Protein AF-A0A8T5KDS1-F1 (afdb_monomer_lite)

Secondary structure (DSSP, 8-state):
-EEEEEE--S-HHHHHHHHHHHHHHS-EEEEEEEEE-PPTTPPPPHHHHHHHHHHHHHHHHTGGG--EEEEE-TT-HHHHHHHHHHHHHHHHHTT-EEEEE-SS---

Structure (mmCIF, N/CA/C/O backbone):
data_AF-A0A8T5KDS1-F1
#
_entry.id   AF-A0A8T5KDS1-F1
#
loop_
_atom_site.group_PDB
_atom_site.id
_atom_site.type_symbol
_atom_site.label_atom_id
_atom_site.label_alt_id
_atom_site.label_comp_id
_atom_site.label_asym_id
_atom_site.label_entity_id
_atom_site.label_seq_id
_atom_site.pdbx_PDB_ins_code
_atom_site.Cartn_x
_atom_site.Cartn_y
_atom_site.Cartn_z
_atom_site.occupancy
_atom_site.B_iso_or_equiv
_atom_site.auth_seq_id
_atom_site.auth_comp_id
_atom_site.auth_asym_id
_atom_site.auth_atom_id
_atom_site.pdbx_PDB_model_num
ATOM 1 N N . MET A 1 1 ? -12.964 -3.439 12.650 1.00 88.00 1 MET A N 1
ATOM 2 C CA . MET A 1 1 ? -11.610 -2.845 12.553 1.00 88.00 1 MET A CA 1
ATOM 3 C C . MET A 1 1 ? -11.180 -3.016 11.118 1.00 88.00 1 MET A C 1
ATOM 5 O O . MET A 1 1 ? -11.484 -4.063 10.562 1.00 88.00 1 MET A O 1
ATOM 9 N N . THR A 1 2 ? -10.593 -1.999 10.501 1.00 96.75 2 THR A N 1
ATOM 10 C CA . THR A 1 2 ? -10.440 -1.975 9.042 1.00 96.75 2 THR A CA 1
ATOM 11 C C . THR A 1 2 ? -8.975 -1.818 8.669 1.00 96.75 2 THR A C 1
ATOM 13 O O . THR A 1 2 ? -8.280 -0.986 9.244 1.00 96.75 2 THR A O 1
ATOM 16 N N . ILE A 1 3 ? -8.506 -2.583 7.690 1.00 98.06 3 ILE A N 1
ATOM 17 C CA . ILE A 1 3 ? -7.188 -2.391 7.086 1.00 98.06 3 ILE A CA 1
ATOM 18 C C . ILE A 1 3 ? -7.332 -1.771 5.698 1.00 98.06 3 ILE A C 1
ATOM 20 O O . ILE A 1 3 ? -8.344 -1.964 5.018 1.00 98.06 3 ILE A O 1
ATOM 24 N N . ILE A 1 4 ? -6.301 -1.057 5.261 1.00 98.25 4 ILE A N 1
ATOM 25 C CA . ILE A 1 4 ? -6.185 -0.570 3.886 1.00 98.25 4 ILE A CA 1
ATOM 26 C C . ILE A 1 4 ? -5.021 -1.290 3.213 1.00 98.25 4 ILE A C 1
ATOM 28 O O . ILE A 1 4 ? -3.914 -1.321 3.746 1.00 98.25 4 ILE A O 1
ATOM 32 N N . ILE A 1 5 ? -5.265 -1.834 2.025 1.00 98.25 5 ILE A N 1
ATOM 33 C CA . ILE A 1 5 ? -4.235 -2.298 1.097 1.00 98.25 5 ILE A CA 1
ATOM 34 C C . ILE A 1 5 ? -4.193 -1.297 -0.053 1.00 98.25 5 ILE A C 1
ATOM 36 O O . ILE A 1 5 ? -5.126 -1.237 -0.850 1.00 98.25 5 ILE A O 1
ATOM 40 N N . CYS A 1 6 ? -3.133 -0.500 -0.141 1.00 97.50 6 CYS A N 1
ATOM 41 C CA . CYS A 1 6 ? -2.951 0.476 -1.207 1.00 97.50 6 CYS A CA 1
ATOM 42 C C . CYS A 1 6 ? -1.932 -0.042 -2.220 1.00 97.50 6 CYS A C 1
ATOM 44 O O . CYS A 1 6 ? -0.769 -0.260 -1.877 1.00 97.50 6 CYS A O 1
ATOM 46 N N . LEU A 1 7 ? -2.370 -0.244 -3.464 1.00 96.06 7 LEU A N 1
ATOM 47 C CA . LEU A 1 7 ? -1.474 -0.529 -4.578 1.00 96.06 7 LEU A CA 1
ATOM 48 C C . LEU A 1 7 ? -0.879 0.808 -5.029 1.00 96.06 7 LEU A C 1
ATOM 50 O O . LEU A 1 7 ? -1.576 1.642 -5.606 1.00 96.06 7 LEU A O 1
ATOM 54 N N . VAL A 1 8 ? 0.398 1.027 -4.727 1.00 95.94 8 VAL A N 1
ATOM 55 C CA . VAL A 1 8 ? 1.079 2.290 -5.007 1.00 95.94 8 VAL A CA 1
ATOM 56 C C . VAL A 1 8 ? 1.665 2.256 -6.415 1.00 95.94 8 VAL A C 1
ATOM 58 O O . VAL A 1 8 ? 2.574 1.486 -6.711 1.00 95.94 8 VAL A O 1
ATOM 61 N N . GLY A 1 9 ? 1.154 3.108 -7.294 1.00 92.88 9 GLY A N 1
ATOM 62 C CA . GLY A 1 9 ? 1.647 3.304 -8.657 1.00 92.88 9 GLY A CA 1
ATOM 63 C C . GLY A 1 9 ? 2.147 4.726 -8.874 1.00 92.88 9 GLY A C 1
ATOM 64 O O . GLY A 1 9 ? 2.716 5.342 -7.978 1.00 92.88 9 GLY A O 1
ATOM 65 N N . SER A 1 10 ? 1.933 5.270 -10.071 1.00 90.75 10 SER A N 1
ATOM 66 C CA . SER A 1 10 ? 2.477 6.568 -10.499 1.00 90.75 10 SER A CA 1
ATOM 67 C C . SER A 1 10 ? 1.737 7.792 -9.935 1.00 90.75 10 SER A C 1
ATOM 69 O O . SER A 1 10 ? 2.263 8.905 -9.976 1.00 90.75 10 SER A O 1
ATOM 71 N N . HIS A 1 11 ? 0.523 7.622 -9.403 1.00 89.75 11 HIS A N 1
ATOM 72 C CA . HIS A 1 11 ? -0.364 8.716 -9.002 1.00 89.75 11 HIS A CA 1
ATOM 73 C C . HIS A 1 11 ? -0.486 8.863 -7.479 1.00 89.75 11 HIS A C 1
ATOM 75 O O . HIS A 1 11 ? -1.500 8.498 -6.882 1.00 89.75 11 HIS A O 1
ATOM 81 N N . TYR A 1 12 ? 0.512 9.499 -6.864 1.00 92.00 12 TYR A N 1
ATOM 82 C CA . TYR A 1 12 ? 0.576 9.789 -5.425 1.00 92.00 12 TYR A CA 1
ATOM 83 C C . TYR A 1 12 ? -0.720 10.367 -4.819 1.00 92.00 12 TYR A C 1
ATOM 85 O O . TYR A 1 12 ? -1.234 9.861 -3.822 1.00 92.00 12 TYR A O 1
ATOM 93 N N . ARG A 1 13 ? -1.272 11.434 -5.422 1.00 93.31 13 ARG A N 1
ATOM 94 C CA . ARG A 1 13 ? -2.394 12.187 -4.822 1.00 93.31 13 ARG A CA 1
ATOM 95 C C . ARG A 1 13 ? -3.656 11.346 -4.646 1.00 93.31 13 ARG A C 1
ATOM 97 O O . ARG A 1 13 ? -4.343 11.516 -3.649 1.00 93.31 13 ARG A O 1
ATOM 104 N N . ARG A 1 14 ? -3.938 10.428 -5.578 1.00 93.88 14 ARG A N 1
ATOM 105 C CA . ARG A 1 14 ? -5.135 9.574 -5.512 1.00 93.88 14 ARG A CA 1
ATOM 106 C C . ARG A 1 14 ? -5.100 8.677 -4.276 1.00 93.88 14 ARG A C 1
ATOM 108 O O . ARG A 1 14 ? -6.055 8.678 -3.507 1.00 93.88 14 ARG A O 1
ATOM 115 N N . ALA A 1 15 ? -3.963 8.014 -4.060 1.00 94.81 15 ALA A N 1
ATOM 116 C CA . ALA A 1 15 ? -3.729 7.184 -2.885 1.00 94.81 15 ALA A CA 1
ATOM 117 C C . ALA A 1 15 ? -3.790 8.010 -1.592 1.00 94.81 15 ALA A C 1
ATOM 119 O O . ALA A 1 15 ? -4.494 7.651 -0.651 1.00 94.81 15 ALA A O 1
ATOM 120 N N . PHE A 1 16 ? -3.104 9.158 -1.554 1.00 96.50 16 PHE A N 1
ATOM 121 C CA . PHE A 1 16 ? -3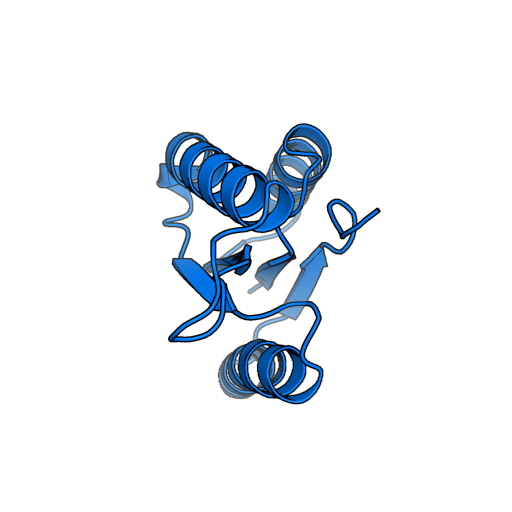.084 10.017 -0.369 1.00 96.50 16 PHE A CA 1
ATOM 122 C C . PHE A 1 16 ? -4.484 10.504 0.030 1.00 96.50 16 PHE A C 1
ATOM 124 O O . PHE A 1 16 ? -4.875 10.380 1.193 1.00 96.50 16 PHE A O 1
ATOM 131 N N . ASP A 1 17 ? -5.254 11.026 -0.926 1.00 95.44 17 ASP A N 1
ATOM 132 C CA . ASP A 1 17 ? -6.599 11.543 -0.673 1.00 95.44 17 ASP A CA 1
ATOM 133 C C . ASP A 1 17 ? -7.563 10.415 -0.275 1.00 95.44 17 ASP A C 1
ATOM 135 O O . ASP A 1 17 ? -8.335 10.574 0.675 1.00 95.44 17 ASP A O 1
ATOM 139 N N . GLY A 1 18 ? -7.474 9.259 -0.943 1.00 95.00 18 GLY A N 1
ATOM 140 C CA . GLY A 1 18 ? -8.265 8.067 -0.635 1.00 95.00 18 GLY A CA 1
ATOM 141 C C . GLY A 1 18 ? -8.016 7.557 0.783 1.00 95.00 18 GLY A C 1
ATOM 142 O O . GLY A 1 18 ? -8.962 7.424 1.564 1.00 95.00 18 GLY A O 1
ATOM 143 N N . ILE A 1 19 ? -6.750 7.352 1.156 1.00 96.00 19 ILE A N 1
ATOM 144 C CA . ILE A 1 19 ? -6.371 6.912 2.505 1.00 96.00 19 ILE A CA 1
ATOM 145 C C . ILE A 1 19 ? -6.855 7.924 3.546 1.00 96.00 19 ILE A C 1
ATOM 147 O O . ILE A 1 19 ? -7.518 7.548 4.510 1.00 96.00 19 ILE A O 1
ATOM 151 N N . ARG A 1 20 ? -6.606 9.225 3.346 1.00 95.44 20 ARG A N 1
ATOM 152 C CA . ARG A 1 20 ? -7.038 10.256 4.305 1.00 95.44 20 ARG A CA 1
ATOM 153 C C . ARG A 1 20 ? -8.547 10.339 4.467 1.00 95.44 20 ARG A C 1
ATOM 155 O O . ARG A 1 20 ? -9.007 10.672 5.560 1.00 95.44 20 ARG A O 1
ATOM 162 N N . TYR A 1 21 ? -9.305 10.121 3.399 1.00 95.81 21 TYR A N 1
ATOM 163 C CA . TYR A 1 21 ? -10.758 10.085 3.469 1.00 95.81 21 TYR A CA 1
ATOM 164 C C . TYR A 1 21 ? -11.218 8.885 4.300 1.00 95.81 21 TYR A C 1
ATOM 166 O O . TYR A 1 21 ? -11.902 9.066 5.308 1.00 95.81 21 TYR A O 1
ATOM 174 N N . TRP A 1 22 ? -10.778 7.677 3.944 1.00 95.56 22 TRP A N 1
ATOM 175 C CA . TRP A 1 22 ? -11.226 6.453 4.606 1.00 95.56 22 TRP A CA 1
ATOM 176 C C . TRP A 1 22 ? -10.740 6.333 6.053 1.00 95.56 22 TRP A C 1
ATOM 178 O O . TRP A 1 22 ? -11.498 5.845 6.888 1.00 95.56 22 TRP A O 1
ATOM 188 N N . SER A 1 23 ? -9.570 6.883 6.396 1.00 93.00 23 SER A N 1
ATOM 189 C CA . SER A 1 23 ? -9.096 6.965 7.787 1.00 93.00 23 SER A CA 1
ATOM 190 C C . SER A 1 23 ? -9.948 7.851 8.698 1.00 93.00 23 SER A C 1
ATOM 192 O O . SER A 1 23 ? -9.855 7.734 9.915 1.00 93.00 23 SER A O 1
ATOM 194 N N . LYS A 1 24 ? -10.779 8.742 8.143 1.00 92.44 24 LYS A N 1
ATOM 195 C CA . LYS A 1 24 ? -11.759 9.519 8.926 1.00 92.44 24 LYS A CA 1
ATOM 196 C C . LYS A 1 24 ? -13.086 8.784 9.097 1.00 92.44 24 LYS A C 1
ATOM 198 O O . LYS A 1 24 ? -13.812 9.062 10.044 1.00 92.44 24 LYS A O 1
ATOM 203 N N . VAL A 1 25 ? -13.421 7.913 8.147 1.00 94.00 25 VAL A N 1
ATOM 204 C CA . VAL A 1 25 ? -14.697 7.184 8.102 1.00 94.00 25 VAL A CA 1
ATOM 205 C C . VAL A 1 25 ? -14.614 5.887 8.909 1.00 94.00 25 VAL A C 1
ATOM 207 O O . VAL A 1 25 ? -15.585 5.504 9.558 1.00 94.00 25 VAL A O 1
ATOM 210 N N . HIS A 1 26 ? -13.455 5.230 8.901 1.00 91.44 26 HIS A N 1
ATOM 211 C CA . HIS A 1 26 ? -13.227 3.946 9.555 1.00 91.44 26 HIS A CA 1
ATOM 212 C C . HIS A 1 26 ? -12.123 4.032 10.610 1.00 91.44 26 HIS A C 1
ATOM 214 O O 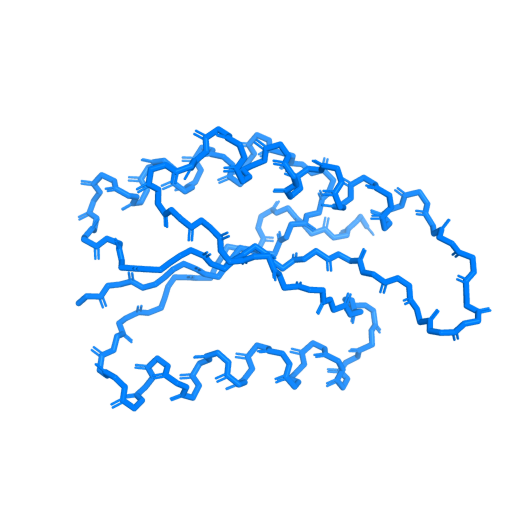. HIS A 1 26 ? -11.173 4.801 10.483 1.00 91.44 26 HIS A O 1
ATOM 220 N N . GLY A 1 27 ? -12.208 3.169 11.625 1.00 90.56 27 GLY A N 1
ATOM 221 C CA . GLY A 1 27 ? -11.086 2.895 12.524 1.00 90.56 27 GLY A CA 1
ATOM 222 C C . GLY A 1 27 ? -10.040 2.037 11.815 1.00 90.56 27 GLY A C 1
ATOM 223 O O . GLY A 1 27 ? -10.134 0.805 11.857 1.00 90.56 27 GLY A O 1
ATOM 224 N N . ILE A 1 28 ? -9.092 2.694 11.138 1.00 95.12 28 ILE A N 1
ATOM 225 C CA . ILE A 1 28 ? -8.014 2.028 10.399 1.00 95.12 28 ILE A CA 1
ATOM 226 C C . ILE A 1 28 ? -6.966 1.503 11.375 1.00 95.12 28 ILE A C 1
ATOM 228 O O . ILE A 1 28 ? -6.382 2.275 12.130 1.00 95.12 28 ILE A O 1
ATOM 232 N N . THR A 1 29 ? -6.739 0.191 11.358 1.00 93.31 29 THR A N 1
ATOM 233 C CA . THR A 1 29 ? -5.775 -0.487 12.237 1.00 93.31 29 THR A CA 1
ATOM 234 C C . THR A 1 29 ? -4.443 -0.758 11.561 1.00 93.31 29 THR A C 1
ATOM 236 O O . THR A 1 29 ? -3.434 -0.855 12.252 1.00 93.31 29 THR A O 1
ATOM 239 N N . LYS A 1 30 ? -4.430 -0.909 10.230 1.00 97.06 30 LYS A N 1
ATOM 240 C CA . LYS A 1 30 ? -3.215 -1.148 9.439 1.00 97.06 30 LYS A CA 1
ATOM 241 C C . LYS A 1 30 ? -3.336 -0.514 8.060 1.00 97.06 30 LYS A C 1
ATOM 243 O O . LYS A 1 30 ? -4.394 -0.584 7.429 1.00 97.06 30 LYS A O 1
ATOM 248 N N . LEU A 1 31 ? -2.231 0.034 7.572 1.00 98.25 31 LEU A N 1
ATOM 249 C CA . LEU A 1 31 ? -2.084 0.525 6.207 1.00 98.25 31 LEU A CA 1
ATOM 250 C C . LEU A 1 31 ? -0.928 -0.214 5.532 1.00 98.25 31 LEU A C 1
ATOM 252 O O . LEU A 1 31 ? 0.219 -0.044 5.922 1.00 98.25 31 LEU A O 1
ATOM 256 N N . TYR A 1 32 ? -1.226 -1.015 4.513 1.00 98.62 32 TYR A N 1
ATOM 257 C CA . TYR A 1 32 ? -0.228 -1.673 3.674 1.00 98.62 32 TYR A CA 1
ATOM 258 C C . TYR A 1 32 ? 0.002 -0.850 2.407 1.00 98.62 32 TYR A C 1
ATOM 260 O O . TYR A 1 32 ? -0.933 -0.627 1.637 1.00 98.62 32 TYR A O 1
ATOM 268 N N . LEU A 1 33 ? 1.244 -0.431 2.177 1.00 98.19 33 LEU A N 1
ATOM 269 C CA . LEU A 1 33 ? 1.681 0.260 0.966 1.00 98.19 33 LEU A CA 1
ATOM 270 C C . LEU A 1 33 ? 2.428 -0.739 0.080 1.00 98.19 33 LEU A C 1
ATOM 272 O O . LEU A 1 33 ? 3.590 -1.062 0.333 1.00 98.19 33 LEU A O 1
ATOM 276 N N . LEU A 1 34 ? 1.742 -1.270 -0.932 1.00 97.75 34 LEU A N 1
ATOM 277 C CA . LEU A 1 34 ? 2.311 -2.231 -1.874 1.00 97.75 34 LEU A CA 1
ATOM 278 C C . LEU A 1 34 ? 2.993 -1.475 -3.011 1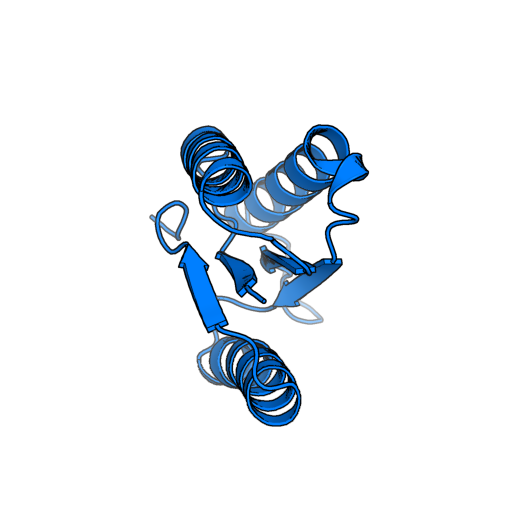.00 97.75 34 LEU A C 1
ATOM 280 O O . LEU A 1 34 ? 2.308 -0.866 -3.833 1.00 97.75 34 LEU A O 1
ATOM 284 N N . TYR A 1 35 ? 4.320 -1.546 -3.081 1.00 96.00 35 TYR A N 1
ATOM 285 C CA . TYR A 1 35 ? 5.120 -0.852 -4.092 1.00 96.00 35 TYR A CA 1
ATOM 286 C C . TYR A 1 35 ? 5.877 -1.832 -4.988 1.00 96.00 35 TYR A C 1
ATOM 288 O O . TYR A 1 35 ? 6.209 -2.951 -4.594 1.00 96.00 35 TYR A O 1
ATOM 296 N N . SER A 1 36 ? 6.119 -1.407 -6.222 1.00 94.56 36 SER A N 1
ATOM 297 C CA . SER A 1 36 ? 6.772 -2.215 -7.239 1.00 94.56 36 SER A CA 1
ATOM 298 C C . SER A 1 36 ? 8.267 -2.309 -6.974 1.00 94.56 36 SER A C 1
ATOM 300 O O . SER A 1 36 ? 8.981 -1.312 -7.065 1.00 94.56 36 SER A O 1
ATOM 302 N N . GLU A 1 37 ? 8.742 -3.525 -6.755 1.00 90.19 37 GLU A N 1
ATOM 303 C CA . GLU A 1 37 ? 10.160 -3.860 -6.699 1.00 90.19 37 GLU A CA 1
ATOM 304 C C . GLU A 1 37 ? 10.490 -4.785 -7.885 1.00 90.19 37 GLU A C 1
ATOM 306 O O . GLU A 1 37 ? 9.725 -5.724 -8.144 1.00 90.19 37 GLU A O 1
ATOM 311 N N . PRO A 1 38 ? 11.545 -4.492 -8.671 1.00 84.12 38 PRO A N 1
ATOM 312 C CA . PRO A 1 38 ? 11.968 -5.367 -9.763 1.00 84.12 38 PRO A CA 1
ATOM 313 C C . PRO A 1 38 ? 12.354 -6.756 -9.240 1.00 84.12 38 PRO A C 1
ATOM 315 O O . PRO A 1 38 ? 12.639 -6.935 -8.056 1.00 84.12 38 PRO A O 1
ATOM 318 N N . ALA A 1 39 ? 12.324 -7.761 -10.118 1.00 77.75 39 ALA A N 1
ATOM 319 C CA . ALA A 1 39 ? 12.865 -9.070 -9.774 1.00 77.75 39 ALA A CA 1
ATOM 320 C C . ALA A 1 39 ? 14.368 -9.003 -9.509 1.00 77.75 39 ALA A C 1
ATOM 322 O O . ALA A 1 39 ? 15.056 -8.120 -10.024 1.00 77.75 39 ALA A O 1
ATOM 323 N N . ASP A 1 40 ? 14.862 -9.982 -8.750 1.00 74.06 40 ASP A N 1
ATOM 324 C CA . ASP A 1 40 ? 16.292 -10.251 -8.690 1.00 74.06 40 ASP A CA 1
ATOM 325 C C . ASP A 1 40 ? 16.808 -10.374 -10.138 1.00 74.06 40 ASP A C 1
ATOM 327 O O . ASP A 1 40 ? 16.212 -11.082 -10.952 1.00 74.06 40 ASP A O 1
ATOM 331 N N . ASP A 1 41 ? 17.865 -9.624 -10.456 1.00 74.31 41 ASP A N 1
ATOM 332 C CA . ASP A 1 41 ? 18.509 -9.521 -11.776 1.00 74.31 41 ASP A CA 1
ATOM 333 C C . ASP A 1 41 ? 17.809 -8.651 -12.852 1.00 74.31 41 ASP A C 1
ATOM 335 O O . ASP A 1 41 ? 18.318 -8.552 -13.972 1.00 74.31 41 ASP A O 1
ATOM 339 N N . GLU A 1 42 ? 16.704 -7.956 -12.544 1.00 79.12 42 GLU A N 1
ATOM 340 C CA . GLU A 1 42 ? 16.077 -6.979 -13.457 1.00 79.12 42 GLU A CA 1
ATOM 341 C C . GLU A 1 42 ? 16.474 -5.527 -13.134 1.00 79.12 42 GLU A C 1
ATOM 343 O O . GLU A 1 42 ? 16.478 -5.097 -11.978 1.00 79.12 42 GLU A O 1
ATOM 348 N N . GLU A 1 43 ? 16.761 -4.723 -14.167 1.00 78.62 43 GLU A N 1
ATOM 349 C CA . GLU A 1 43 ? 16.974 -3.285 -13.973 1.00 78.62 43 GLU A CA 1
ATOM 350 C C . GLU A 1 43 ? 15.677 -2.591 -13.510 1.00 78.62 43 GLU A C 1
ATOM 352 O O . GLU A 1 43 ? 14.602 -2.842 -14.071 1.00 78.62 43 GLU A O 1
ATOM 357 N N . PRO A 1 44 ? 15.749 -1.669 -12.527 1.00 79.38 44 PRO A N 1
ATOM 358 C CA . PRO A 1 44 ? 14.592 -0.898 -12.101 1.00 79.38 44 PRO A CA 1
ATOM 359 C C . PRO A 1 44 ? 13.994 -0.108 -13.265 1.00 79.38 44 PRO A C 1
ATOM 361 O O . PRO A 1 44 ? 14.618 0.776 -13.851 1.00 79.38 44 PRO A O 1
ATOM 364 N N . THR A 1 45 ? 12.728 -0.378 -13.560 1.00 87.38 45 THR A N 1
ATOM 365 C CA . THR A 1 45 ? 11.942 0.441 -14.482 1.00 87.38 45 THR A CA 1
ATOM 366 C C . THR A 1 45 ? 11.624 1.809 -13.865 1.00 87.38 45 THR A C 1
ATOM 368 O O . THR A 1 45 ? 11.545 1.961 -12.640 1.00 87.38 45 THR A O 1
ATOM 371 N N . VAL A 1 46 ? 11.333 2.801 -14.717 1.00 89.25 46 VAL A N 1
ATOM 372 C CA . VAL A 1 46 ? 10.808 4.114 -14.287 1.00 89.25 46 VAL A CA 1
ATOM 373 C C . VAL A 1 46 ? 9.585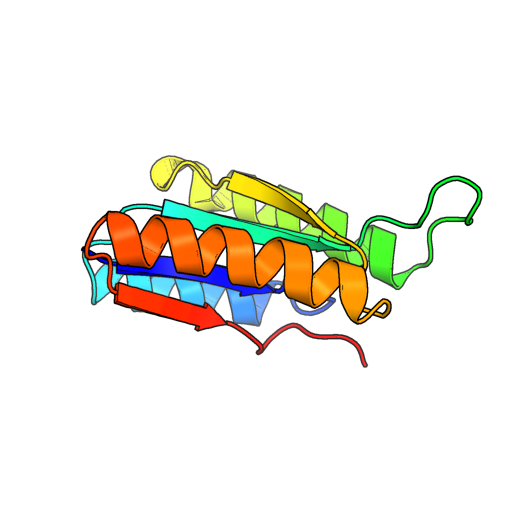 3.945 -13.384 1.00 89.25 46 VAL A C 1
ATOM 375 O O . VAL A 1 46 ? 9.451 4.635 -12.377 1.00 89.25 46 VAL A O 1
ATOM 378 N N . PHE A 1 47 ? 8.715 2.986 -13.707 1.00 89.62 47 PHE A N 1
ATOM 379 C CA . PHE A 1 47 ? 7.543 2.685 -12.897 1.00 89.62 47 PHE A CA 1
ATOM 380 C C . PHE A 1 47 ? 7.914 2.166 -11.500 1.00 89.62 47 PHE A C 1
ATOM 382 O O . PHE A 1 47 ? 7.361 2.663 -10.522 1.00 89.62 47 PHE A O 1
ATOM 389 N N . SER A 1 48 ? 8.855 1.219 -11.380 1.00 91.94 48 SER A N 1
ATOM 390 C CA . SER A 1 48 ? 9.289 0.717 -10.065 1.00 91.94 48 SER A CA 1
ATOM 391 C C . SER A 1 48 ? 9.923 1.802 -9.207 1.00 91.94 48 SER A C 1
ATOM 393 O O . SER A 1 48 ? 9.624 1.888 -8.019 1.00 91.94 48 SER A O 1
ATOM 395 N N . TYR A 1 49 ? 10.715 2.684 -9.820 1.00 91.94 49 TYR A N 1
ATOM 396 C CA . TYR A 1 49 ? 11.262 3.843 -9.126 1.00 91.94 49 TYR A CA 1
ATOM 397 C C . TYR A 1 49 ? 10.138 4.754 -8.611 1.00 91.94 49 TYR A C 1
ATOM 399 O O . TYR A 1 49 ? 10.025 4.964 -7.409 1.00 91.94 49 TYR A O 1
ATOM 407 N N . MET A 1 50 ? 9.231 5.205 -9.486 1.00 93.56 50 MET A N 1
ATOM 408 C CA . MET A 1 50 ? 8.119 6.084 -9.094 1.00 93.56 50 MET A CA 1
ATOM 409 C C . MET A 1 50 ? 7.199 5.465 -8.035 1.00 93.56 50 MET A C 1
ATOM 411 O O . MET A 1 50 ? 6.737 6.162 -7.138 1.00 93.56 50 MET A O 1
ATOM 415 N N . SER A 1 51 ? 6.903 4.171 -8.150 1.00 95.19 51 SER A N 1
ATOM 416 C CA . SER A 1 51 ? 6.067 3.444 -7.193 1.00 95.19 51 SER A CA 1
ATOM 417 C C . SER A 1 51 ? 6.709 3.409 -5.804 1.00 95.19 51 SER A C 1
ATOM 419 O O . SER A 1 51 ? 6.023 3.680 -4.817 1.00 95.19 51 SER A O 1
ATOM 421 N N . ARG A 1 52 ? 8.019 3.136 -5.723 1.00 95.75 52 ARG A N 1
ATOM 422 C CA . ARG A 1 52 ? 8.763 3.126 -4.459 1.00 95.75 52 ARG A CA 1
ATOM 423 C C . ARG A 1 52 ? 8.842 4.515 -3.830 1.00 95.75 52 ARG A C 1
ATOM 425 O O . ARG A 1 52 ? 8.460 4.653 -2.675 1.00 95.75 52 ARG A O 1
ATOM 432 N N . GLU A 1 53 ? 9.240 5.533 -4.592 1.00 96.31 53 GLU A N 1
ATOM 433 C CA . GLU A 1 53 ? 9.312 6.920 -4.099 1.00 96.31 53 GLU A CA 1
ATOM 434 C C . GLU A 1 53 ? 7.938 7.398 -3.603 1.00 96.31 53 GLU A C 1
ATOM 436 O O . GLU A 1 53 ? 7.812 7.935 -2.507 1.00 96.31 53 GLU A O 1
ATOM 441 N N . ASN A 1 54 ? 6.864 7.113 -4.352 1.00 96.56 54 ASN A N 1
ATOM 442 C CA . ASN A 1 54 ? 5.509 7.453 -3.916 1.00 96.56 54 ASN A CA 1
ATOM 443 C C . ASN A 1 54 ? 5.112 6.727 -2.622 1.00 96.56 54 ASN A C 1
ATOM 445 O O . ASN A 1 54 ? 4.368 7.287 -1.817 1.00 96.56 54 ASN A O 1
ATOM 449 N N . ALA A 1 55 ? 5.551 5.484 -2.424 1.00 97.62 55 ALA A N 1
ATOM 450 C CA . ALA A 1 55 ? 5.256 4.729 -1.213 1.00 97.62 55 ALA A CA 1
ATOM 451 C C . ALA A 1 55 ? 6.039 5.272 -0.009 1.00 97.62 55 ALA A C 1
ATOM 453 O O . ALA A 1 55 ? 5.474 5.373 1.079 1.00 97.62 55 ALA A O 1
ATOM 454 N N . GLU A 1 56 ? 7.289 5.690 -0.205 1.00 98.06 56 GLU A N 1
ATOM 455 C CA . GLU A 1 56 ? 8.096 6.366 0.816 1.00 98.06 56 GLU A CA 1
ATOM 456 C C . GLU A 1 56 ? 7.472 7.712 1.215 1.00 98.06 56 GLU A C 1
ATOM 458 O O . GLU A 1 56 ? 7.212 7.934 2.400 1.00 98.06 56 GLU A O 1
ATOM 463 N N . ASP A 1 57 ? 7.084 8.536 0.238 1.00 98.00 57 ASP A N 1
ATOM 464 C CA . ASP A 1 57 ? 6.369 9.799 0.466 1.00 98.00 57 ASP A CA 1
ATOM 465 C C . ASP A 1 57 ? 5.036 9.593 1.206 1.00 98.00 57 ASP A C 1
ATOM 467 O O . ASP A 1 57 ? 4.624 10.405 2.043 1.00 98.00 57 ASP A O 1
ATOM 471 N N . LEU A 1 58 ? 4.295 8.530 0.869 1.00 97.94 58 LEU A N 1
ATOM 472 C CA . LEU A 1 58 ? 3.054 8.176 1.562 1.00 97.94 58 LEU A CA 1
ATOM 473 C C . LEU A 1 58 ? 3.342 7.746 2.998 1.00 97.94 58 LEU A C 1
ATOM 475 O O . LEU A 1 58 ? 2.636 8.197 3.899 1.00 97.94 58 LEU A O 1
ATOM 479 N N . ARG A 1 59 ? 4.369 6.917 3.214 1.00 98.19 59 ARG A N 1
ATOM 480 C CA . ARG A 1 59 ? 4.781 6.454 4.542 1.00 98.19 59 ARG A CA 1
ATOM 481 C C . ARG A 1 59 ? 5.106 7.630 5.455 1.00 98.19 59 ARG A C 1
ATOM 483 O O . ARG A 1 59 ? 4.620 7.662 6.579 1.00 98.19 59 ARG A O 1
ATOM 490 N N . GLU A 1 60 ? 5.861 8.605 4.960 1.00 98.06 60 GLU A N 1
ATOM 491 C CA . GLU A 1 60 ? 6.221 9.802 5.725 1.00 98.06 60 GLU A CA 1
ATOM 492 C C . GLU A 1 60 ? 4.999 10.664 6.054 1.00 98.06 60 GLU A C 1
ATOM 494 O O . GLU A 1 60 ? 4.765 11.017 7.208 1.00 98.06 60 GLU A O 1
ATOM 499 N N . LYS A 1 61 ? 4.150 10.978 5.067 1.00 97.56 61 LYS A N 1
ATOM 500 C CA . LYS A 1 61 ? 2.986 11.849 5.327 1.00 97.56 61 LYS A CA 1
ATOM 501 C C . LYS A 1 61 ? 1.8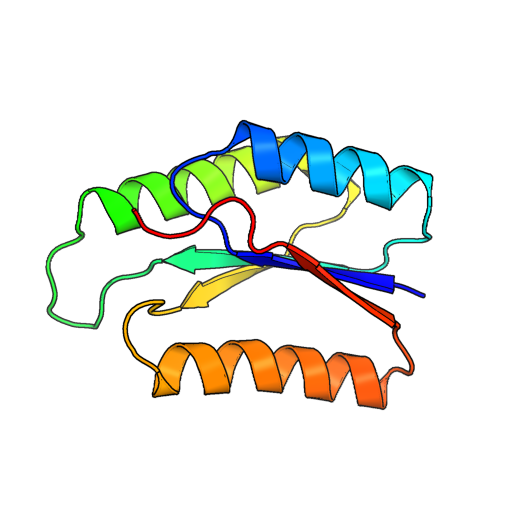69 11.179 6.122 1.00 97.56 61 LYS A C 1
ATOM 503 O O . LYS A 1 61 ? 0.977 11.874 6.613 1.00 97.56 61 LYS A O 1
ATOM 508 N N . LEU A 1 62 ? 1.880 9.853 6.206 1.00 96.25 62 LEU A N 1
ATOM 509 C CA . LEU A 1 62 ? 0.899 9.045 6.925 1.00 96.25 62 LEU A CA 1
ATOM 510 C C . LEU A 1 62 ? 1.534 8.306 8.111 1.00 96.25 62 LEU A C 1
ATOM 512 O O . LEU A 1 62 ? 0.965 7.319 8.565 1.00 96.25 62 LEU A O 1
ATOM 516 N N . GLU A 1 63 ? 2.660 8.801 8.638 1.00 95.88 63 GLU A N 1
ATOM 517 C CA . GLU A 1 63 ? 3.432 8.188 9.732 1.00 95.88 63 GLU A CA 1
ATOM 518 C C . GLU A 1 63 ? 2.567 7.808 10.943 1.00 95.88 63 GLU A C 1
ATOM 520 O O . GLU A 1 63 ? 2.757 6.756 11.541 1.00 95.88 63 GLU A O 1
ATOM 525 N N . ILE A 1 64 ? 1.546 8.612 11.263 1.00 92.56 64 ILE A N 1
ATOM 526 C CA . ILE A 1 64 ? 0.615 8.342 12.372 1.00 92.56 64 ILE A CA 1
ATOM 527 C C . ILE A 1 64 ? -0.156 7.016 12.233 1.00 92.56 64 ILE A C 1
ATOM 529 O O . ILE A 1 64 ? -0.668 6.500 13.223 1.00 92.56 64 ILE A O 1
ATOM 533 N N . LEU A 1 65 ? -0.272 6.483 11.014 1.00 94.56 65 LEU A N 1
ATOM 534 C CA . LEU A 1 65 ? -0.910 5.196 10.725 1.00 94.56 65 LEU A CA 1
ATOM 535 C C . LEU A 1 65 ? 0.081 4.022 10.745 1.00 94.56 65 LEU A C 1
ATOM 537 O O . LEU A 1 65 ? -0.344 2.901 10.475 1.00 94.56 65 LEU A O 1
ATOM 541 N N . ASP A 1 66 ? 1.364 4.284 11.011 1.00 96.19 66 ASP A N 1
ATOM 542 C CA . ASP A 1 66 ? 2.478 3.328 10.961 1.00 96.19 66 ASP A CA 1
ATOM 543 C C . ASP A 1 66 ? 2.458 2.439 9.695 1.00 96.19 66 ASP A C 1
ATOM 545 O O . ASP A 1 66 ? 2.197 1.233 9.763 1.00 96.19 66 ASP A O 1
ATOM 549 N N . PRO A 1 67 ? 2.633 3.027 8.490 1.00 98.00 67 PRO A N 1
ATOM 550 C CA . PRO A 1 67 ? 2.386 2.307 7.245 1.00 98.00 67 PRO A CA 1
ATOM 551 C C . PRO A 1 67 ? 3.404 1.186 7.000 1.00 98.00 67 PRO A C 1
ATOM 553 O O . PRO A 1 67 ? 4.619 1.388 7.033 1.00 98.00 67 PRO A O 1
ATOM 556 N N . ILE A 1 68 ? 2.899 0.003 6.658 1.00 98.50 68 ILE A N 1
ATOM 557 C CA . ILE A 1 68 ? 3.688 -1.192 6.367 1.00 98.50 68 ILE A CA 1
ATOM 558 C C . ILE A 1 68 ? 4.044 -1.192 4.880 1.00 98.50 68 ILE A C 1
ATOM 560 O O . ILE A 1 68 ? 3.194 -1.425 4.017 1.00 98.50 68 ILE A O 1
ATOM 564 N N . MET A 1 69 ? 5.319 -0.959 4.586 1.00 98.12 69 MET A N 1
ATOM 565 C CA . MET A 1 69 ? 5.881 -1.031 3.236 1.00 98.12 69 MET A CA 1
ATOM 566 C C . MET A 1 69 ? 6.005 -2.493 2.798 1.00 98.12 69 MET A C 1
ATOM 568 O O . MET A 1 69 ? 6.636 -3.297 3.487 1.00 98.12 69 MET A O 1
ATOM 572 N N . VAL A 1 70 ? 5.408 -2.853 1.660 1.00 98.12 70 VAL A N 1
ATOM 573 C CA . VAL A 1 70 ? 5.424 -4.227 1.142 1.00 98.12 70 VAL A CA 1
ATOM 574 C C . VAL A 1 70 ? 5.894 -4.238 -0.315 1.00 98.12 70 VAL A C 1
ATOM 576 O O . VAL A 1 70 ? 5.121 -3.857 -1.198 1.00 98.12 70 VAL A O 1
ATOM 579 N N . PRO A 1 71 ? 7.117 -4.711 -0.603 1.00 96.06 71 PRO A N 1
ATOM 580 C CA . PRO A 1 71 ? 7.546 -4.891 -1.980 1.00 96.06 71 PRO A CA 1
ATOM 581 C C . PRO A 1 71 ? 6.782 -6.034 -2.652 1.00 96.06 71 PRO A C 1
ATOM 583 O O . PRO A 1 71 ? 6.467 -7.059 -2.031 1.00 96.06 71 PRO A O 1
ATOM 586 N N . TYR A 1 72 ? 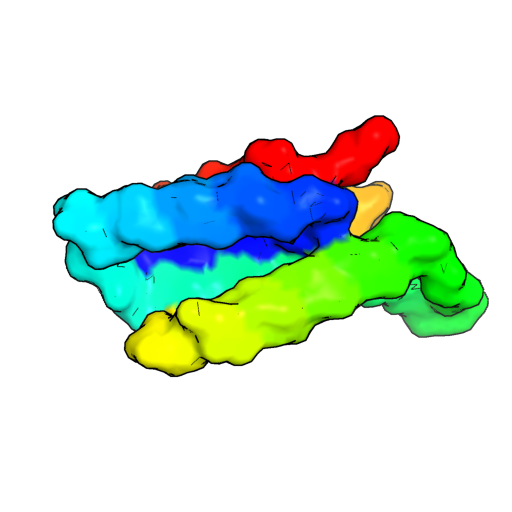6.492 -5.873 -3.939 1.00 95.00 72 TYR A N 1
ATOM 587 C CA . TYR A 1 72 ? 5.982 -6.940 -4.800 1.00 95.00 72 TYR A CA 1
ATOM 588 C C . TYR A 1 72 ? 6.235 -6.637 -6.282 1.00 95.00 72 TYR A C 1
ATOM 590 O O . TYR A 1 72 ? 6.619 -5.529 -6.647 1.00 95.00 72 TYR A O 1
ATOM 598 N N . GLN A 1 73 ? 5.962 -7.614 -7.149 1.00 92.94 73 GLN A N 1
ATOM 599 C CA . GLN A 1 73 ? 6.045 -7.450 -8.602 1.00 92.94 73 GLN A CA 1
ATOM 600 C C . GLN A 1 73 ? 4.628 -7.382 -9.197 1.00 92.94 73 GLN A C 1
ATOM 602 O O . GLN A 1 73 ? 3.989 -8.427 -9.363 1.00 92.94 73 GLN A O 1
ATOM 607 N N . PRO A 1 74 ? 4.110 -6.190 -9.544 1.00 90.00 74 PRO A N 1
ATOM 608 C CA . PRO A 1 74 ? 2.730 -6.030 -10.012 1.00 90.00 74 PRO A CA 1
ATOM 609 C C . PRO A 1 74 ? 2.427 -6.743 -11.329 1.00 90.00 74 PRO A C 1
ATOM 611 O O . PRO A 1 74 ? 1.306 -7.204 -11.528 1.00 90.00 74 PRO A O 1
ATOM 614 N N . LEU A 1 75 ? 3.422 -6.867 -12.211 1.00 88.38 75 LEU A N 1
ATOM 615 C CA . LEU A 1 75 ? 3.271 -7.528 -13.512 1.00 88.38 75 LEU A CA 1
ATOM 616 C C . LEU A 1 75 ? 3.395 -9.057 -13.427 1.00 88.38 75 LEU A C 1
ATOM 618 O O . LEU A 1 75 ? 3.077 -9.760 -14.384 1.00 88.38 75 LEU A O 1
ATOM 622 N N . GLN A 1 76 ? 3.824 -9.594 -12.281 1.00 91.00 76 GLN A N 1
ATOM 623 C CA . GLN A 1 76 ? 3.913 -11.032 -12.061 1.00 91.00 76 GLN A CA 1
ATOM 624 C C . GLN A 1 76 ? 2.713 -11.510 -11.244 1.00 91.00 76 GLN A C 1
ATOM 626 O O . GLN A 1 76 ? 2.656 -11.346 -10.024 1.00 91.00 76 GLN A O 1
ATOM 631 N N . GLN A 1 77 ? 1.774 -12.186 -11.911 1.00 93.12 77 GLN A N 1
ATOM 632 C CA . GLN A 1 77 ? 0.535 -12.690 -11.303 1.00 93.12 77 GLN A CA 1
ATOM 633 C C . GLN A 1 77 ? 0.778 -13.460 -9.993 1.00 93.12 77 GLN A C 1
ATOM 635 O O . GLN A 1 77 ? 0.077 -13.256 -9.003 1.00 93.12 77 GLN A O 1
ATOM 640 N N . ARG A 1 78 ? 1.802 -14.324 -9.961 1.00 95.00 78 ARG A N 1
ATOM 641 C CA . ARG A 1 78 ? 2.155 -15.111 -8.770 1.00 95.00 78 ARG A CA 1
ATOM 642 C C . ARG A 1 78 ? 2.585 -14.230 -7.594 1.00 95.00 78 ARG A C 1
ATOM 644 O O . ARG A 1 78 ? 2.227 -14.539 -6.460 1.00 95.00 78 ARG A O 1
ATOM 651 N N . SER A 1 79 ? 3.337 -13.163 -7.858 1.00 94.38 79 SER A N 1
ATOM 652 C CA . SER A 1 79 ? 3.800 -12.210 -6.844 1.00 94.38 79 SER A CA 1
ATOM 653 C C . SER A 1 79 ? 2.620 -11.424 -6.273 1.00 94.38 79 SER A C 1
ATOM 655 O O . SER A 1 79 ? 2.405 -11.429 -5.060 1.00 94.38 79 SER A O 1
ATOM 657 N N . ALA A 1 80 ? 1.765 -10.878 -7.145 1.00 93.81 80 ALA A N 1
ATOM 658 C CA . ALA A 1 80 ? 0.546 -10.175 -6.749 1.00 93.81 80 ALA A CA 1
ATOM 659 C C . ALA A 1 80 ? -0.390 -11.056 -5.902 1.00 93.81 80 ALA A C 1
ATOM 661 O O . ALA A 1 80 ? -0.781 -10.659 -4.802 1.00 93.81 80 ALA A O 1
ATOM 662 N N . PHE A 1 81 ? -0.695 -12.279 -6.356 1.00 96.44 81 PHE A N 1
ATOM 663 C CA . PHE A 1 81 ? -1.536 -13.214 -5.602 1.00 96.44 81 PHE A CA 1
ATOM 664 C C . PHE A 1 81 ? -0.930 -13.572 -4.253 1.00 96.44 81 PHE A C 1
ATOM 666 O O . PHE A 1 81 ? -1.613 -13.481 -3.236 1.00 96.44 81 PHE A O 1
ATOM 673 N N . ARG A 1 82 ? 0.354 -13.941 -4.216 1.00 97.12 82 ARG A N 1
ATOM 674 C CA . ARG A 1 82 ? 1.027 -14.307 -2.967 1.00 97.12 82 ARG A CA 1
ATOM 675 C C . ARG A 1 82 ? 0.985 -13.164 -1.956 1.00 97.12 82 ARG A C 1
ATOM 677 O O . ARG A 1 82 ? 0.701 -13.413 -0.787 1.00 97.12 82 ARG A O 1
ATOM 684 N N . THR A 1 83 ? 1.267 -11.937 -2.385 1.00 97.69 83 THR A N 1
ATOM 685 C CA . THR A 1 83 ? 1.324 -10.778 -1.491 1.00 97.69 83 THR A CA 1
ATOM 686 C C . THR A 1 83 ? -0.063 -10.387 -0.996 1.00 97.69 83 THR A C 1
ATOM 688 O O . THR A 1 83 ? -0.270 -10.320 0.217 1.00 97.69 83 THR A O 1
ATOM 691 N N . ILE A 1 84 ? -1.025 -10.194 -1.902 1.00 97.56 84 ILE A N 1
ATOM 692 C CA . ILE A 1 84 ? -2.374 -9.741 -1.541 1.00 97.56 84 ILE A CA 1
ATOM 693 C C . ILE A 1 84 ? -3.098 -10.818 -0.729 1.00 97.56 84 ILE A C 1
ATOM 695 O O . ILE A 1 84 ? -3.629 -10.519 0.337 1.00 97.56 84 ILE A O 1
ATOM 699 N N . TYR A 1 85 ? -3.085 -12.083 -1.164 1.00 97.94 85 TYR A N 1
ATOM 700 C CA . TYR A 1 85 ? -3.819 -13.142 -0.461 1.00 97.94 85 TYR A CA 1
ATOM 701 C C . TYR A 1 85 ? -3.239 -13.449 0.913 1.00 97.94 85 TYR A C 1
ATOM 703 O O . TYR A 1 85 ? -3.998 -13.783 1.817 1.00 97.94 85 TYR A O 1
ATOM 711 N N . ARG A 1 86 ? -1.928 -13.278 1.114 1.00 98.25 86 ARG A N 1
ATOM 712 C CA . ARG A 1 86 ? -1.329 -13.370 2.450 1.00 98.25 86 ARG A CA 1
ATOM 713 C C . ARG A 1 86 ? -1.893 -12.302 3.388 1.00 98.25 86 ARG A C 1
ATOM 715 O O . ARG A 1 86 ? -2.258 -12.634 4.509 1.00 98.25 86 ARG A O 1
ATOM 722 N N . ILE A 1 87 ? -2.005 -11.053 2.929 1.00 98.38 87 ILE A N 1
ATOM 723 C CA . ILE A 1 87 ? -2.574 -9.962 3.736 1.00 98.38 87 ILE A CA 1
ATOM 724 C C . ILE A 1 87 ? -4.060 -10.225 4.013 1.00 98.38 87 ILE A C 1
ATOM 726 O O . ILE A 1 87 ? -4.491 -10.144 5.160 1.00 98.38 87 ILE A O 1
ATOM 730 N N . LEU A 1 88 ? -4.830 -10.608 2.988 1.00 98.25 88 LEU A N 1
ATOM 731 C CA . LEU A 1 88 ? -6.254 -10.927 3.134 1.00 98.25 88 LEU A CA 1
ATOM 732 C C . LEU A 1 88 ? -6.499 -12.102 4.086 1.00 98.25 88 LEU A C 1
ATOM 734 O O . LEU A 1 88 ? -7.446 -12.062 4.866 1.00 98.25 88 LEU A O 1
ATOM 738 N N . HIS A 1 89 ? -5.656 -13.136 4.046 1.00 98.19 89 HIS A N 1
ATOM 739 C CA . HIS A 1 89 ? -5.747 -14.267 4.966 1.00 98.19 89 HIS A CA 1
ATOM 740 C C . HIS A 1 89 ? -5.543 -13.813 6.413 1.00 98.19 89 HIS A C 1
ATOM 742 O O . HIS A 1 89 ? -6.367 -14.120 7.268 1.00 98.19 89 HIS A O 1
ATOM 748 N N . SER A 1 90 ? -4.498 -13.025 6.685 1.00 97.38 90 SER A N 1
ATOM 749 C CA . SER A 1 90 ? -4.249 -12.484 8.026 1.00 97.38 90 SER A CA 1
ATOM 750 C C . SER A 1 90 ? -5.367 -11.556 8.509 1.00 97.38 90 SER A C 1
ATOM 752 O O . SER A 1 90 ? -5.737 -11.610 9.681 1.00 97.38 90 SER A O 1
ATOM 754 N N . ALA A 1 91 ? -5.932 -10.735 7.619 1.00 97.50 91 ALA A N 1
ATOM 755 C CA . ALA A 1 91 ? -7.069 -9.874 7.937 1.00 97.50 91 ALA A CA 1
ATOM 756 C C . ALA A 1 91 ? -8.315 -10.698 8.286 1.00 97.50 91 ALA A C 1
ATOM 758 O O . ALA A 1 91 ? -8.969 -10.440 9.296 1.00 97.50 91 ALA A O 1
ATOM 759 N N . ARG A 1 92 ? -8.596 -11.750 7.506 1.00 97.25 92 ARG A N 1
ATOM 760 C CA . ARG A 1 92 ? -9.698 -12.684 7.761 1.00 97.25 92 ARG A CA 1
ATOM 761 C C . ARG A 1 92 ? -9.554 -13.376 9.115 1.00 97.25 92 ARG A C 1
ATOM 763 O O . ARG A 1 92 ? -10.523 -13.401 9.868 1.00 97.25 92 ARG A O 1
ATOM 770 N N . ASP A 1 93 ? -8.373 -13.906 9.427 1.00 97.19 93 ASP A N 1
ATOM 771 C CA . ASP A 1 93 ? -8.103 -14.564 10.715 1.00 97.19 93 ASP A CA 1
ATOM 772 C C . ASP A 1 93 ? -8.281 -13.601 11.898 1.00 97.19 93 ASP A C 1
ATOM 774 O O . ASP A 1 93 ? -8.676 -14.011 12.988 1.00 97.19 93 ASP A O 1
ATOM 778 N N . SER A 1 94 ? -8.033 -12.309 11.667 1.00 96.25 94 SER A N 1
ATOM 779 C CA . SER A 1 94 ? -8.170 -11.241 12.661 1.00 96.25 94 SER A CA 1
ATOM 780 C C . SER A 1 94 ? -9.579 -10.627 12.718 1.00 96.25 94 SER A C 1
ATOM 782 O O . SER A 1 94 ? -9.822 -9.753 13.549 1.00 96.25 94 SER A O 1
ATOM 784 N N . GLY A 1 95 ? -10.507 -11.045 11.846 1.00 96.38 95 GLY A N 1
ATOM 785 C CA . GLY A 1 95 ? -11.843 -10.447 11.731 1.00 96.38 95 GLY A CA 1
ATOM 786 C C . GLY A 1 95 ? -11.831 -8.980 11.273 1.00 96.38 95 GLY A C 1
ATOM 787 O O . GLY A 1 95 ? -12.696 -8.205 11.683 1.00 96.38 95 GLY A O 1
ATOM 788 N N . GLU A 1 96 ? -10.835 -8.579 10.480 1.00 96.56 96 GLU A N 1
ATOM 789 C CA . GLU A 1 96 ? -10.685 -7.218 9.956 1.00 96.56 96 GLU A CA 1
ATOM 790 C C . GLU A 1 96 ? -11.415 -7.047 8.611 1.00 96.56 96 GLU A C 1
ATOM 792 O O . GLU A 1 96 ? -11.307 -7.888 7.716 1.00 96.56 96 GLU A O 1
ATOM 797 N N . ASP A 1 97 ? -12.115 -5.922 8.443 1.00 97.38 97 ASP A N 1
ATOM 798 C CA . ASP A 1 97 ? -12.612 -5.481 7.137 1.00 97.38 97 ASP A CA 1
ATOM 799 C C . ASP A 1 97 ? -11.441 -4.992 6.278 1.00 97.38 97 ASP A C 1
ATOM 801 O O . ASP A 1 97 ? -10.487 -4.401 6.790 1.00 97.38 97 ASP A O 1
ATOM 805 N N . VAL A 1 98 ? -11.522 -5.176 4.960 1.00 98.06 98 VAL A N 1
ATOM 806 C CA . VAL A 1 98 ? -10.442 -4.797 4.040 1.00 98.06 98 VAL A CA 1
ATOM 807 C C . VAL A 1 98 ? -10.945 -3.796 3.010 1.00 98.06 98 VAL A C 1
ATOM 809 O O . VAL A 1 98 ? -11.872 -4.084 2.254 1.00 98.06 98 VAL A O 1
ATOM 812 N N . LEU A 1 99 ? -10.277 -2.647 2.929 1.00 97.88 99 LEU A N 1
ATOM 813 C CA . LEU A 1 99 ? -10.380 -1.717 1.808 1.00 97.88 99 LEU A CA 1
ATOM 814 C C . LEU A 1 99 ? -9.169 -1.910 0.893 1.00 97.88 99 LEU A C 1
ATOM 816 O O . LEU A 1 99 ? -8.033 -1.932 1.364 1.00 97.88 99 LEU A O 1
ATOM 820 N N . ILE A 1 100 ? -9.400 -2.044 -0.413 1.00 97.38 100 ILE A N 1
ATOM 821 C CA . ILE A 1 100 ? -8.331 -2.192 -1.406 1.00 97.38 100 ILE A CA 1
ATOM 822 C C . ILE A 1 100 ? -8.371 -0.985 -2.342 1.00 97.38 100 ILE A C 1
ATOM 824 O O . ILE A 1 100 ? -9.347 -0.791 -3.066 1.00 97.38 100 ILE A O 1
ATOM 828 N N . ASP A 1 101 ? -7.312 -0.180 -2.329 1.00 95.50 101 ASP A N 1
ATOM 829 C CA . ASP A 1 101 ? -7.146 0.959 -3.228 1.00 95.50 101 ASP A CA 1
ATOM 830 C C . ASP A 1 101 ? -6.357 0.540 -4.475 1.00 95.50 101 ASP A C 1
ATOM 832 O O . ASP A 1 101 ? -5.179 0.188 -4.400 1.00 95.50 101 ASP A O 1
ATOM 836 N N . ILE A 1 102 ? -7.037 0.592 -5.623 1.00 93.25 102 ILE A N 1
ATOM 837 C CA . ILE A 1 102 ? -6.521 0.247 -6.957 1.00 93.25 102 ILE A CA 1
ATOM 838 C C . ILE A 1 102 ? -6.380 1.477 -7.876 1.00 93.25 102 ILE A C 1
ATOM 840 O O . ILE A 1 102 ? -6.228 1.341 -9.091 1.00 93.25 102 ILE A O 1
ATOM 844 N N . THR A 1 103 ? -6.481 2.692 -7.328 1.00 89.81 103 THR A N 1
ATOM 845 C CA . THR A 1 103 ? -6.622 3.944 -8.102 1.00 89.81 103 THR A CA 1
ATOM 846 C C . THR A 1 103 ? -5.307 4.494 -8.668 1.00 89.81 103 THR A C 1
ATOM 848 O O . THR A 1 103 ? -5.320 5.334 -9.580 1.00 89.81 103 THR A O 1
ATOM 851 N N . SER A 1 104 ? -4.177 4.028 -8.136 1.00 75.44 104 SER A N 1
ATOM 852 C CA . SER A 1 104 ? -2.819 4.363 -8.565 1.00 75.44 104 SER A CA 1
ATOM 853 C C . SER A 1 104 ? -2.143 3.094 -9.080 1.00 75.44 104 SER A C 1
ATOM 855 O O . SER A 1 104 ? -1.315 2.499 -8.410 1.00 75.44 104 SER A O 1
ATOM 857 N N . THR A 1 105 ? -2.554 2.613 -10.249 1.00 69.19 105 THR A N 1
ATOM 858 C CA . THR A 1 105 ? -1.994 1.399 -10.868 1.00 69.19 105 THR A CA 1
ATOM 859 C C . THR A 1 105 ? -1.163 1.741 -12.108 1.00 69.19 105 THR A C 1
ATOM 861 O O . THR A 1 105 ? -0.948 2.915 -12.416 1.00 69.19 105 THR A O 1
ATOM 864 N N . THR A 1 106 ? -0.586 0.723 -12.747 1.00 65.81 106 THR A N 1
ATOM 865 C CA . THR A 1 106 ? 0.218 0.841 -13.975 1.00 65.81 106 THR A CA 1
ATOM 866 C C . THR A 1 106 ? -0.568 1.540 -15.094 1.00 65.81 106 THR A C 1
ATOM 868 O O . THR A 1 106 ? -1.779 1.347 -15.184 1.00 65.81 106 THR A O 1
ATOM 871 N N . ASN A 1 107 ? 0.111 2.325 -15.940 1.00 55.56 107 ASN A N 1
ATOM 872 C CA . ASN A 1 107 ? -0.473 2.837 -17.192 1.00 55.56 107 ASN A CA 1
ATOM 873 C C . ASN A 1 107 ? -0.674 1.723 -18.221 1.00 55.56 107 ASN A C 1
ATOM 875 O O . ASN A 1 107 ? 0.151 0.780 -18.216 1.00 55.56 107 ASN A O 1
#

Sequence (107 aa):
MTIIICLVGSHYRRAFDGIRYWSKVHGITKLYLLYSEPADDEEPTVFSYMSRENAEDLREKLEILDPIMVPYQPLQQRSAFRTIYRILHSARDSGEDVLIDITSTTN

Radius of gyration: 13.32 Å; chains: 1; bounding box: 33×27×30 Å

Foldseek 3Di:
DAEEEEAFWQDLVQRLVVCVVVVVVDVYQAYEQEAEDDDVPDDDDPGRVNRVVSSVVSCVVVVVRVYHYHYFHPVDPVRVCVVVVVVVVVCVVVVHHYDYHPPRDDD

pLDDT: mean 93.07, std 7.42, range [55.56, 98.62]